Protein AF-A0A932DSD3-F1 (afdb_monomer)

Structure (mmCIF, N/CA/C/O backbone):
data_AF-A0A932DSD3-F1
#
_entry.id   AF-A0A932DSD3-F1
#
loop_
_atom_site.group_PDB
_atom_site.id
_atom_site.type_symbol
_atom_site.label_atom_id
_atom_site.label_alt_id
_atom_site.label_comp_id
_atom_site.label_asym_id
_atom_site.label_entity_id
_atom_site.label_seq_id
_atom_site.pdbx_PDB_ins_code
_atom_site.Cartn_x
_atom_site.Cartn_y
_atom_site.Cartn_z
_atom_site.occupancy
_atom_site.B_iso_or_equiv
_atom_site.auth_seq_id
_atom_site.auth_comp_id
_atom_site.auth_asym_id
_atom_site.auth_atom_id
_atom_site.pdbx_PDB_model_num
ATOM 1 N N . MET A 1 1 ? -7.748 -11.774 -20.978 1.00 36.78 1 MET A N 1
ATOM 2 C CA . MET A 1 1 ? -7.325 -12.516 -19.770 1.00 36.78 1 MET A CA 1
ATOM 3 C C . MET A 1 1 ? -7.060 -11.533 -18.636 1.00 36.78 1 MET A C 1
ATOM 5 O O . MET A 1 1 ? -5.958 -11.015 -18.518 1.00 36.78 1 MET A O 1
ATOM 9 N N . ARG A 1 2 ? -8.085 -11.202 -17.848 1.00 36.59 2 ARG A N 1
ATOM 10 C CA . ARG A 1 2 ? -7.942 -10.436 -16.605 1.00 36.59 2 ARG A CA 1
ATOM 11 C C . ARG A 1 2 ? -8.342 -11.388 -15.483 1.00 36.59 2 ARG A C 1
ATOM 13 O O . ARG A 1 2 ? -9.525 -11.496 -15.195 1.00 36.59 2 ARG A O 1
ATOM 20 N N . ASP A 1 3 ? -7.375 -12.082 -14.883 1.00 44.25 3 ASP A N 1
ATOM 21 C CA . ASP A 1 3 ? -7.565 -12.729 -13.575 1.00 44.25 3 ASP A CA 1
ATOM 22 C C . ASP A 1 3 ? -7.631 -11.629 -12.504 1.00 44.25 3 ASP A C 1
ATOM 24 O O . ASP A 1 3 ? -6.735 -11.461 -11.677 1.00 44.25 3 ASP A O 1
ATOM 28 N N . VAL A 1 4 ? -8.665 -10.793 -12.598 1.00 48.91 4 VAL A N 1
ATOM 29 C CA . VAL A 1 4 ? -9.037 -9.828 -11.570 1.00 48.91 4 VAL A CA 1
ATOM 30 C C . VAL A 1 4 ? -9.912 -10.607 -10.613 1.00 48.91 4 VAL A C 1
ATOM 32 O O . VAL A 1 4 ? -11.011 -11.033 -10.965 1.00 48.91 4 VAL A O 1
ATOM 35 N N . CYS A 1 5 ? -9.408 -10.832 -9.406 1.00 48.16 5 CYS A N 1
ATOM 36 C CA . CYS A 1 5 ? -10.247 -11.385 -8.361 1.00 48.16 5 CYS A CA 1
ATOM 37 C C . CYS A 1 5 ? -11.315 -10.328 -8.047 1.00 48.16 5 CYS A C 1
ATOM 39 O O . CYS A 1 5 ? -10.964 -9.179 -7.759 1.00 48.16 5 CYS A O 1
ATOM 41 N N . LEU A 1 6 ? -12.602 -10.687 -8.118 1.00 43.69 6 LEU A N 1
ATOM 42 C CA . LEU A 1 6 ? -13.692 -9.844 -7.621 1.00 43.69 6 LEU A CA 1
ATOM 43 C C . LEU A 1 6 ? -13.587 -9.794 -6.096 1.00 43.69 6 LEU A C 1
ATOM 45 O O . LEU A 1 6 ? -14.253 -10.520 -5.366 1.00 43.69 6 LEU A O 1
ATOM 49 N N . TYR A 1 7 ? -12.665 -8.971 -5.616 1.00 50.88 7 TYR A N 1
ATOM 50 C CA . TYR A 1 7 ? -12.405 -8.804 -4.206 1.00 50.88 7 TYR A CA 1
ATOM 51 C C . TYR A 1 7 ? -13.266 -7.663 -3.675 1.00 50.88 7 TYR A C 1
ATOM 53 O O . TYR A 1 7 ? -13.039 -6.490 -3.984 1.00 50.88 7 TYR A O 1
ATOM 61 N N . HIS A 1 8 ? -14.261 -8.005 -2.858 1.00 54.06 8 HIS A N 1
ATOM 62 C CA . HIS A 1 8 ? -15.041 -7.014 -2.129 1.00 54.06 8 HIS A CA 1
ATOM 63 C C . HIS A 1 8 ? -14.255 -6.586 -0.887 1.00 54.06 8 HIS A C 1
ATOM 65 O O . HIS A 1 8 ? -14.399 -7.130 0.202 1.00 54.06 8 HIS A O 1
ATOM 71 N N . SER A 1 9 ? -13.362 -5.620 -1.077 1.00 57.81 9 SER A N 1
ATOM 72 C CA . SER A 1 9 ? -12.389 -5.200 -0.066 1.00 57.81 9 SER A CA 1
ATOM 73 C C . SER A 1 9 ? -12.982 -4.541 1.174 1.00 57.81 9 SER A C 1
ATOM 75 O O . SER A 1 9 ? -12.278 -4.351 2.167 1.00 57.81 9 SER A O 1
ATOM 77 N N . GLY A 1 10 ? -14.246 -4.111 1.104 1.00 62.25 10 GLY A N 1
ATOM 78 C CA . GLY A 1 10 ? -14.818 -3.179 2.073 1.00 62.25 10 GLY A CA 1
ATOM 79 C C . GLY A 1 10 ? -14.063 -1.841 2.126 1.00 62.25 10 GLY A C 1
ATOM 80 O O . GLY A 1 10 ? -14.265 -1.065 3.069 1.00 62.25 10 GLY A O 1
ATOM 81 N N . ILE A 1 11 ? -13.171 -1.581 1.157 1.00 68.25 11 ILE A N 1
ATOM 82 C CA . ILE A 1 11 ? -12.427 -0.334 1.006 1.00 68.25 11 ILE A CA 1
ATOM 83 C C . ILE A 1 11 ? -13.247 0.575 0.109 1.00 68.25 11 ILE A C 1
ATOM 85 O O . ILE A 1 11 ? -13.456 0.321 -1.073 1.00 68.25 11 ILE A O 1
ATOM 89 N N . ASP A 1 12 ? -13.719 1.647 0.722 1.00 74.00 12 ASP A N 1
ATOM 90 C CA . ASP A 1 12 ? -14.517 2.667 0.071 1.00 74.00 12 ASP A CA 1
ATOM 91 C C . ASP A 1 12 ? -13.653 3.461 -0.923 1.00 74.00 12 ASP A C 1
ATOM 93 O O . ASP A 1 12 ? -12.621 4.035 -0.556 1.00 74.00 12 ASP A O 1
ATOM 97 N N . LYS A 1 13 ? -14.100 3.524 -2.182 1.00 72.62 13 LYS A N 1
ATOM 98 C CA . LYS A 1 13 ? -13.476 4.323 -3.244 1.00 72.62 13 LYS A CA 1
ATOM 99 C C . LYS A 1 13 ? -13.277 5.780 -2.814 1.00 72.62 13 LYS A C 1
ATOM 101 O O . LYS A 1 13 ? -12.230 6.355 -3.098 1.00 72.62 13 LYS A O 1
ATOM 106 N N . ASN A 1 14 ? -14.220 6.363 -2.072 1.00 75.75 14 ASN A N 1
ATOM 107 C CA . ASN A 1 14 ? -14.115 7.732 -1.566 1.00 75.75 14 ASN A CA 1
ATOM 108 C C . ASN A 1 14 ? -12.970 7.884 -0.563 1.00 75.75 14 ASN A C 1
ATOM 110 O O . ASN A 1 14 ? -12.299 8.915 -0.541 1.00 75.75 14 ASN A O 1
ATOM 114 N N . LYS A 1 15 ? -12.692 6.850 0.242 1.00 76.44 15 LYS A N 1
ATOM 115 C CA . LYS A 1 15 ? -11.538 6.852 1.147 1.00 76.44 15 LYS A CA 1
ATOM 116 C C . LYS A 1 15 ? -10.223 6.788 0.378 1.00 76.44 15 LYS A C 1
ATOM 118 O O . LYS A 1 15 ? -9.291 7.488 0.755 1.00 76.44 15 LYS A O 1
ATOM 123 N N . ILE A 1 16 ? -10.159 6.021 -0.710 1.00 74.44 16 ILE A N 1
ATOM 124 C CA . ILE A 1 16 ? -8.980 5.983 -1.590 1.00 74.44 16 ILE A CA 1
ATOM 125 C C . ILE A 1 16 ? -8.762 7.353 -2.244 1.00 74.44 16 ILE A C 1
ATOM 127 O O . ILE A 1 16 ? -7.670 7.904 -2.146 1.00 74.44 16 ILE A O 1
ATOM 131 N N . LEU A 1 17 ? -9.800 7.953 -2.835 1.00 75.81 17 LEU A N 1
ATOM 132 C CA . LEU A 1 17 ? -9.708 9.286 -3.448 1.00 75.81 17 LEU A CA 1
ATOM 133 C C . LEU A 1 17 ? -9.291 10.354 -2.432 1.00 75.81 17 LEU A C 1
ATOM 135 O O . LEU A 1 17 ? -8.438 11.197 -2.713 1.00 75.81 17 LEU A O 1
ATOM 139 N N . ARG A 1 18 ? -9.833 10.280 -1.212 1.00 79.88 18 ARG A N 1
ATOM 140 C CA . ARG A 1 18 ? -9.427 11.156 -0.115 1.00 79.88 18 ARG A CA 1
ATOM 141 C C . ARG A 1 18 ? -7.969 10.922 0.279 1.00 79.88 18 ARG A C 1
ATOM 143 O O . ARG A 1 18 ? -7.264 11.901 0.502 1.00 79.88 18 ARG A O 1
ATOM 150 N N . ALA A 1 19 ? -7.495 9.675 0.317 1.00 78.38 19 ALA A N 1
ATOM 151 C CA . ALA A 1 19 ? -6.090 9.353 0.568 1.00 78.38 19 ALA A CA 1
ATOM 152 C C . ALA A 1 19 ? -5.182 10.011 -0.475 1.00 78.38 19 ALA A C 1
ATOM 154 O O . ALA A 1 19 ? -4.277 10.750 -0.099 1.00 78.38 19 ALA A O 1
ATOM 155 N N . VAL A 1 20 ? -5.491 9.823 -1.765 1.00 76.19 20 VAL A N 1
ATOM 156 C CA . VAL A 1 20 ? -4.781 10.446 -2.893 1.00 76.19 20 VAL A CA 1
ATOM 157 C C . VAL A 1 20 ? -4.733 11.965 -2.722 1.00 76.19 20 VAL A C 1
ATOM 159 O O . VAL A 1 20 ? -3.651 12.541 -2.724 1.00 76.19 20 VAL A O 1
ATOM 162 N N . SER A 1 21 ? -5.870 12.615 -2.452 1.00 78.38 21 SER A N 1
ATOM 163 C CA . SER A 1 21 ? -5.917 14.075 -2.262 1.00 78.38 21 SER A CA 1
ATOM 164 C C . SER A 1 21 ? -5.114 14.593 -1.061 1.00 78.38 21 SER A C 1
ATOM 166 O O . SER A 1 21 ? -4.757 15.768 -1.018 1.00 78.38 21 SER A O 1
ATOM 168 N N . LEU A 1 22 ? -4.860 13.743 -0.059 1.00 80.44 22 LEU A N 1
ATOM 169 C CA . LEU A 1 22 ? -4.136 14.118 1.154 1.00 80.44 22 LEU A CA 1
ATOM 170 C C . LEU A 1 22 ? -2.619 14.010 0.996 1.00 80.44 22 LEU A C 1
ATOM 172 O O . LEU A 1 22 ? -1.903 14.690 1.732 1.00 80.44 22 LEU A O 1
ATOM 176 N N . VAL A 1 23 ? -2.145 13.143 0.099 1.00 76.31 23 VAL A N 1
ATOM 177 C CA . VAL A 1 23 ? -0.714 12.832 -0.057 1.00 76.31 23 VAL A CA 1
ATOM 178 C C . VAL A 1 23 ? -0.118 13.355 -1.351 1.00 76.31 23 VAL A C 1
ATOM 180 O O . VAL A 1 23 ? 1.079 13.620 -1.401 1.00 76.31 23 VAL A O 1
ATOM 183 N N . VAL A 1 24 ? -0.930 13.519 -2.392 1.00 71.88 24 VAL A N 1
ATOM 184 C CA . VAL A 1 24 ? -0.479 14.074 -3.663 1.00 71.88 24 VAL A CA 1
ATOM 185 C C . VAL A 1 24 ? -0.558 15.596 -3.566 1.00 71.88 24 VAL A C 1
ATOM 187 O O . VAL A 1 24 ? -1.657 16.139 -3.420 1.00 71.88 24 VAL A O 1
ATOM 190 N N . PRO A 1 25 ? 0.575 16.320 -3.612 1.00 67.56 25 PRO A N 1
ATOM 191 C CA . PRO A 1 25 ? 0.537 17.772 -3.575 1.00 67.56 25 PRO A CA 1
ATOM 192 C C . PRO A 1 25 ? -0.178 18.304 -4.824 1.00 67.56 25 PRO A C 1
ATOM 194 O O . PRO A 1 25 ? -0.064 17.732 -5.905 1.00 67.56 25 PRO A O 1
ATOM 197 N N . LYS A 1 26 ? -0.916 19.417 -4.688 1.00 61.03 26 LYS A N 1
ATOM 198 C CA . LYS A 1 26 ? -1.792 19.973 -5.745 1.00 61.03 26 LYS A CA 1
ATOM 199 C C . LYS A 1 26 ? -1.086 20.252 -7.084 1.00 61.03 26 LYS A C 1
ATOM 201 O O . LYS A 1 26 ? -1.755 20.415 -8.095 1.00 61.03 26 LYS A O 1
ATOM 206 N N . ASN A 1 27 ? 0.243 20.340 -7.078 1.00 59.34 27 ASN A N 1
ATOM 207 C CA . ASN A 1 27 ? 1.090 20.590 -8.243 1.00 59.34 27 ASN A CA 1
ATOM 208 C C . ASN A 1 27 ? 1.593 19.311 -8.944 1.00 59.34 27 ASN A C 1
ATOM 210 O O . ASN A 1 27 ? 2.236 19.414 -9.985 1.00 59.34 27 ASN A O 1
ATOM 214 N N . LYS A 1 28 ? 1.315 18.119 -8.405 1.00 61.81 28 LYS A N 1
ATOM 215 C CA . LYS A 1 28 ? 1.598 16.826 -9.038 1.00 61.81 28 LYS A CA 1
ATOM 216 C C . LYS A 1 28 ? 0.274 16.185 -9.441 1.00 61.81 28 LYS A C 1
ATOM 218 O O . LYS A 1 28 ? -0.548 15.862 -8.592 1.00 61.81 28 LYS A O 1
ATOM 223 N N . ALA A 1 29 ? 0.063 15.980 -10.735 1.00 58.38 29 ALA A N 1
ATOM 224 C CA . ALA A 1 29 ? -1.071 15.198 -11.205 1.00 58.38 29 ALA A CA 1
ATOM 225 C C . ALA A 1 29 ? -0.700 13.709 -11.178 1.00 58.38 29 ALA A C 1
ATOM 227 O O . ALA A 1 29 ? 0.162 13.281 -11.944 1.00 58.38 29 ALA A O 1
ATOM 228 N N . ILE A 1 30 ? -1.367 12.906 -10.342 1.00 60.50 30 ILE A N 1
ATOM 229 C CA . ILE A 1 30 ? -1.492 11.474 -10.646 1.00 60.50 30 ILE A CA 1
ATOM 230 C C . ILE A 1 30 ? -2.504 11.400 -11.784 1.00 60.50 30 ILE A C 1
ATOM 232 O O . ILE A 1 30 ? -3.688 11.655 -11.570 1.00 60.50 30 ILE A O 1
ATOM 236 N N . ARG A 1 31 ? -2.019 11.160 -13.007 1.00 60.31 31 ARG A N 1
ATOM 237 C CA . ARG A 1 31 ? -2.864 11.184 -14.208 1.00 60.31 31 ARG A CA 1
ATOM 238 C C . ARG A 1 31 ? -3.905 10.069 -14.172 1.00 60.31 31 ARG A C 1
ATOM 240 O O . ARG A 1 31 ? -5.060 10.335 -14.477 1.00 60.31 31 ARG A O 1
ATOM 247 N N . GLU A 1 32 ? -3.518 8.876 -13.722 1.00 71.44 32 GLU A N 1
ATOM 248 C CA . GLU A 1 32 ? -4.404 7.724 -13.545 1.00 71.44 32 GLU A CA 1
ATOM 249 C C . GLU A 1 32 ? -3.936 6.881 -12.346 1.00 71.44 32 GLU A C 1
ATOM 251 O O . GLU A 1 32 ? -2.738 6.750 -12.100 1.00 71.44 32 GLU A O 1
ATOM 256 N N . PHE A 1 33 ? -4.882 6.354 -11.562 1.00 80.31 33 PHE A N 1
ATOM 257 C CA . PHE A 1 33 ? -4.616 5.445 -10.443 1.00 80.31 33 PHE A CA 1
ATOM 258 C C . PHE A 1 33 ? -5.414 4.160 -10.648 1.00 80.31 33 PHE A C 1
ATOM 260 O O . PHE A 1 33 ? -6.650 4.177 -10.604 1.00 80.31 33 PHE A O 1
ATOM 267 N N . GLY A 1 34 ? -4.708 3.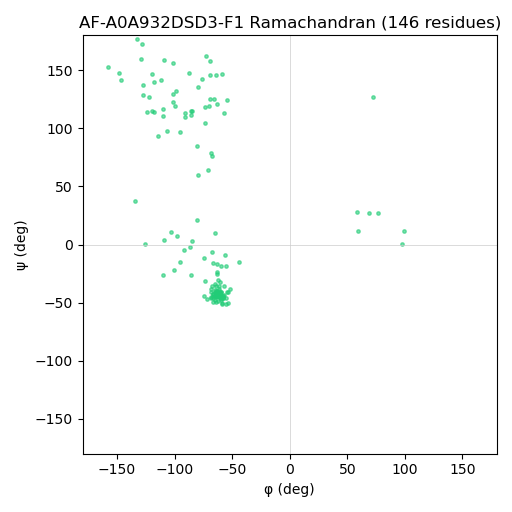052 -10.859 1.00 84.38 34 GLY A N 1
ATOM 268 C CA . GLY A 1 34 ? -5.295 1.721 -10.964 1.00 84.38 34 GLY A CA 1
ATOM 269 C C . GLY A 1 34 ? -5.166 0.972 -9.643 1.00 84.38 34 GLY A C 1
ATOM 270 O O . GLY A 1 34 ? -4.090 0.924 -9.062 1.00 84.38 34 GLY A O 1
ATOM 271 N N . LEU A 1 35 ? -6.244 0.352 -9.160 1.00 86.19 35 LEU A N 1
ATOM 272 C CA . LEU A 1 35 ? -6.186 -0.582 -8.031 1.00 86.19 35 LEU A CA 1
ATOM 273 C C . LEU A 1 35 ? -6.681 -1.949 -8.488 1.00 86.19 35 LEU A C 1
ATOM 275 O O . LEU A 1 35 ? -7.848 -2.105 -8.849 1.00 86.19 35 LEU A O 1
ATOM 279 N N . ILE A 1 36 ? -5.787 -2.933 -8.478 1.00 88.31 36 ILE A N 1
ATOM 280 C CA . ILE A 1 36 ? -6.018 -4.252 -9.063 1.00 88.31 36 ILE A CA 1
ATOM 281 C C . ILE A 1 36 ? -5.837 -5.308 -7.977 1.00 88.31 36 ILE A C 1
ATOM 283 O O . ILE A 1 36 ? -4.796 -5.372 -7.327 1.00 88.31 36 ILE A O 1
ATOM 287 N N . PHE A 1 37 ? -6.835 -6.171 -7.800 1.00 89.25 37 PHE A N 1
ATOM 288 C CA . PHE A 1 37 ? -6.755 -7.293 -6.869 1.00 89.25 37 PHE A CA 1
ATOM 289 C C . PHE A 1 37 ? -6.466 -8.594 -7.608 1.00 89.25 37 PHE A C 1
ATOM 291 O O . PHE A 1 37 ? -7.152 -8.944 -8.571 1.00 89.25 37 PHE A O 1
ATOM 298 N N . VAL A 1 38 ? -5.462 -9.324 -7.132 1.00 91.38 38 VAL A N 1
ATOM 299 C CA . VAL A 1 38 ? -4.986 -10.561 -7.759 1.00 91.38 38 VAL A CA 1
ATOM 300 C C . VAL A 1 38 ? -4.899 -11.708 -6.757 1.00 91.38 38 VAL A C 1
ATOM 302 O O . VAL A 1 38 ? -4.840 -11.502 -5.544 1.00 91.38 38 VAL A O 1
ATOM 305 N N . SER A 1 39 ? -4.890 -12.937 -7.273 1.00 93.06 39 SER A N 1
ATOM 306 C CA . SER A 1 39 ? -4.634 -14.138 -6.474 1.00 93.06 39 SER A CA 1
ATOM 307 C C . SER A 1 39 ? -3.150 -14.251 -6.078 1.00 93.06 39 SER A C 1
ATOM 309 O O . SER A 1 39 ? -2.296 -13.657 -6.745 1.00 93.06 39 SER A O 1
ATOM 311 N N . PRO A 1 40 ? -2.800 -15.064 -5.060 1.00 93.69 40 PRO A N 1
ATOM 312 C CA . PRO A 1 40 ? -1.403 -15.334 -4.708 1.00 93.69 40 PRO A CA 1
ATOM 313 C C . PRO A 1 40 ? -0.573 -15.855 -5.882 1.00 93.69 40 PRO A C 1
ATOM 315 O O . PRO A 1 40 ? 0.546 -15.400 -6.093 1.00 93.69 40 PRO A O 1
ATOM 318 N N . LYS A 1 41 ? -1.139 -16.752 -6.701 1.00 95.12 41 LYS A N 1
ATOM 319 C CA . LYS A 1 41 ? -0.468 -17.267 -7.901 1.00 95.12 41 LYS A CA 1
ATOM 320 C C . LYS A 1 41 ? -0.107 -16.130 -8.857 1.00 95.12 41 LYS A C 1
ATOM 322 O O . LYS A 1 41 ? 1.049 -15.995 -9.247 1.00 95.12 41 LYS A O 1
ATOM 327 N N . LYS A 1 42 ? -1.078 -15.269 -9.175 1.00 93.69 42 LYS A N 1
ATOM 328 C CA . LYS A 1 42 ? -0.863 -14.158 -10.105 1.00 93.69 42 LYS A CA 1
ATOM 329 C C . LYS A 1 42 ? 0.095 -13.106 -9.545 1.00 93.69 42 LYS A C 1
ATOM 331 O O . LYS A 1 42 ? 0.912 -12.553 -10.275 1.00 93.69 42 LYS A O 1
ATOM 336 N N . MET A 1 43 ? 0.038 -12.868 -8.239 1.00 93.44 43 MET A N 1
ATOM 337 C CA . MET A 1 43 ? 0.994 -12.007 -7.554 1.00 93.44 43 MET A CA 1
ATOM 338 C C . MET A 1 43 ? 2.419 -12.570 -7.604 1.00 93.44 43 MET A C 1
ATOM 340 O O . MET A 1 43 ? 3.354 -11.810 -7.833 1.00 93.44 43 MET A O 1
ATOM 344 N N . ALA A 1 44 ? 2.604 -13.880 -7.422 1.00 93.62 44 ALA A N 1
ATOM 345 C CA . ALA A 1 44 ? 3.914 -14.517 -7.546 1.00 93.62 44 ALA A CA 1
ATOM 346 C C . ALA A 1 44 ? 4.473 -14.400 -8.973 1.00 93.62 44 ALA A C 1
ATOM 348 O O . ALA A 1 44 ? 5.649 -14.090 -9.134 1.00 93.62 44 ALA A O 1
ATOM 349 N N . GLU A 1 45 ? 3.628 -14.553 -10.002 1.00 94.88 45 GLU A N 1
ATOM 350 C CA . GLU A 1 45 ? 4.012 -14.304 -11.401 1.00 94.88 45 GLU A CA 1
ATOM 351 C C . GLU A 1 45 ? 4.514 -12.866 -11.603 1.00 94.88 45 GLU A C 1
ATOM 353 O O . GLU A 1 45 ? 5.561 -12.652 -12.216 1.00 94.88 45 GLU A O 1
ATOM 358 N N . PHE A 1 46 ? 3.802 -11.869 -11.065 1.00 91.88 46 PHE A N 1
ATOM 359 C CA . PHE A 1 46 ? 4.237 -10.474 -11.148 1.00 91.88 46 PHE A CA 1
ATOM 360 C C . PHE A 1 46 ? 5.515 -10.212 -10.353 1.00 91.88 46 PHE A C 1
ATOM 362 O O . PHE A 1 46 ? 6.432 -9.577 -10.869 1.00 91.88 46 PHE A O 1
ATOM 369 N N . ASN A 1 47 ? 5.624 -10.729 -9.133 1.00 93.19 47 ASN A N 1
ATOM 370 C CA . ASN A 1 47 ? 6.816 -10.542 -8.313 1.00 93.19 47 ASN A CA 1
ATOM 371 C C . ASN A 1 47 ? 8.053 -11.198 -8.953 1.00 93.19 47 ASN A C 1
ATOM 373 O O . ASN A 1 47 ? 9.146 -10.631 -8.937 1.00 93.19 47 ASN A O 1
ATOM 377 N N . LEU A 1 48 ? 7.879 -12.347 -9.609 1.00 92.56 48 LEU A N 1
ATOM 378 C CA . LEU A 1 48 ? 8.938 -12.984 -10.383 1.00 92.56 48 LEU A CA 1
ATOM 379 C C . LEU A 1 48 ? 9.317 -12.135 -11.599 1.00 92.56 48 LEU A C 1
ATOM 381 O O . LEU A 1 48 ? 10.494 -11.849 -11.801 1.00 92.56 48 LEU A O 1
ATOM 385 N N . LYS A 1 49 ? 8.331 -11.692 -12.384 1.00 92.25 49 LYS A N 1
ATOM 386 C CA . LYS A 1 49 ? 8.565 -10.913 -13.605 1.00 92.25 49 LYS A CA 1
ATOM 387 C C . LYS A 1 49 ? 9.275 -9.587 -13.331 1.00 92.25 49 LYS A C 1
ATOM 389 O O . LYS A 1 49 ? 10.194 -9.229 -14.058 1.00 92.25 49 LYS A O 1
ATOM 394 N N . TYR A 1 50 ? 8.831 -8.863 -12.309 1.00 89.19 50 TYR A N 1
ATOM 395 C CA . TYR A 1 50 ? 9.245 -7.481 -12.079 1.00 89.19 50 TYR A CA 1
ATOM 396 C C . TYR A 1 50 ? 10.326 -7.336 -11.002 1.00 89.19 50 TYR A C 1
ATOM 398 O O . TYR A 1 50 ? 11.054 -6.353 -11.015 1.00 89.19 50 TYR A O 1
ATOM 406 N N . ARG A 1 51 ? 10.471 -8.305 -10.087 1.00 85.56 51 ARG A N 1
ATOM 407 C CA . ARG A 1 51 ? 11.466 -8.258 -8.995 1.00 85.56 51 ARG A CA 1
ATOM 408 C C . ARG A 1 51 ? 12.378 -9.482 -8.931 1.00 85.56 51 ARG A C 1
ATOM 410 O O . ARG A 1 51 ? 13.232 -9.550 -8.054 1.00 85.56 51 ARG A O 1
ATOM 417 N N . ARG A 1 52 ? 12.213 -10.456 -9.838 1.00 91.38 52 ARG A N 1
ATOM 418 C CA . ARG A 1 52 ? 12.947 -11.739 -9.846 1.00 91.38 52 ARG A CA 1
ATOM 419 C C . ARG A 1 52 ? 12.767 -12.551 -8.556 1.00 91.38 52 ARG A C 1
ATOM 421 O O . ARG A 1 52 ? 13.626 -13.347 -8.190 1.00 91.38 52 ARG A O 1
ATOM 428 N N . LEU A 1 53 ? 11.631 -12.374 -7.874 1.00 87.56 53 LEU A N 1
ATOM 429 C CA . LEU A 1 53 ? 11.290 -13.083 -6.641 1.00 87.56 53 LEU A CA 1
ATOM 430 C C . LEU A 1 53 ? 10.151 -14.076 -6.887 1.00 87.56 53 LEU A C 1
ATOM 432 O O . LEU A 1 53 ? 9.003 -13.678 -7.070 1.00 87.56 53 LEU A O 1
ATOM 436 N N . ASN A 1 54 ? 10.452 -15.375 -6.832 1.00 92.31 54 ASN A N 1
ATOM 437 C CA . ASN A 1 54 ? 9.465 -16.441 -7.040 1.00 92.31 54 ASN A CA 1
ATOM 438 C C . ASN A 1 54 ? 8.608 -16.714 -5.787 1.00 92.31 54 ASN A C 1
ATOM 440 O O . ASN A 1 54 ? 8.650 -17.796 -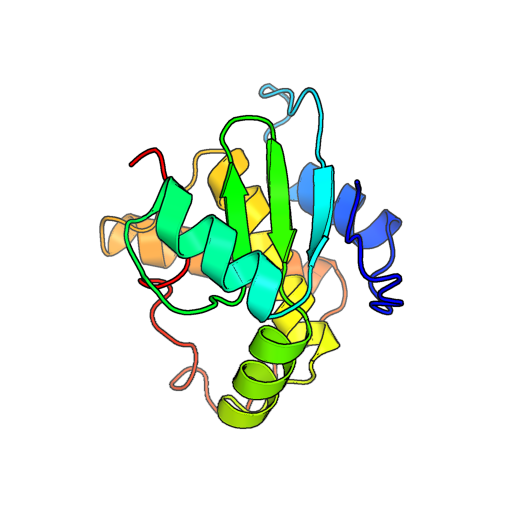5.204 1.00 92.31 54 ASN A O 1
ATOM 444 N N . LYS A 1 55 ? 7.882 -15.698 -5.319 1.00 91.31 55 LYS A N 1
ATOM 445 C CA . LYS A 1 55 ? 6.932 -15.790 -4.201 1.00 91.31 55 LYS A CA 1
ATOM 446 C C . LYS A 1 55 ? 5.912 -14.657 -4.284 1.00 91.31 55 LYS A C 1
ATOM 448 O O . LYS A 1 55 ? 6.255 -13.594 -4.801 1.00 91.31 55 LYS A O 1
ATOM 453 N N . PRO A 1 56 ? 4.687 -14.813 -3.767 1.00 92.25 56 PRO A N 1
ATOM 454 C CA . PRO A 1 56 ? 3.758 -13.695 -3.705 1.00 92.25 56 PRO A CA 1
ATOM 455 C C . PRO A 1 56 ? 4.228 -12.639 -2.690 1.00 92.25 56 PRO A C 1
ATOM 457 O O . PRO A 1 56 ? 4.996 -12.928 -1.772 1.00 92.25 56 PRO A O 1
ATOM 460 N N . THR A 1 57 ? 3.752 -11.409 -2.863 1.00 90.56 57 THR A N 1
ATOM 461 C CA . THR A 1 57 ? 3.891 -10.305 -1.903 1.00 90.56 57 THR A CA 1
ATOM 462 C C . THR A 1 57 ? 2.515 -9.694 -1.627 1.00 90.56 57 THR A C 1
ATOM 464 O O . THR A 1 57 ? 1.523 -10.066 -2.250 1.00 90.56 57 THR A O 1
ATOM 467 N N . ASN A 1 58 ? 2.416 -8.779 -0.676 1.00 91.12 58 ASN A N 1
ATOM 468 C CA . ASN A 1 58 ? 1.157 -8.136 -0.307 1.00 91.12 58 ASN A CA 1
ATOM 469 C C . ASN A 1 58 ? 0.698 -7.085 -1.338 1.00 91.12 58 ASN A C 1
ATOM 471 O O . ASN A 1 58 ? -0.473 -7.070 -1.724 1.00 91.12 58 ASN A O 1
ATOM 475 N N . VAL A 1 59 ? 1.612 -6.241 -1.814 1.00 90.50 59 VAL A N 1
ATOM 476 C CA . VAL A 1 59 ? 1.355 -5.155 -2.761 1.00 90.50 59 VAL A CA 1
ATOM 477 C C . VAL A 1 59 ? 2.569 -4.902 -3.661 1.00 90.50 59 VAL A C 1
ATOM 479 O O . VAL A 1 59 ? 3.718 -5.067 -3.248 1.00 90.50 59 VAL A O 1
ATOM 482 N N . LEU A 1 60 ? 2.297 -4.494 -4.898 1.00 89.06 60 LEU A N 1
ATOM 483 C CA . LEU A 1 60 ? 3.249 -3.935 -5.853 1.00 89.06 60 LEU A CA 1
ATOM 484 C C . LEU A 1 60 ? 2.692 -2.603 -6.363 1.00 89.06 60 LEU A C 1
ATOM 486 O O . LEU A 1 60 ? 1.504 -2.517 -6.674 1.00 89.06 60 LEU A O 1
ATOM 490 N N . SER A 1 61 ? 3.537 -1.584 -6.465 1.00 86.88 61 SER A N 1
ATOM 491 C CA . SER A 1 61 ? 3.220 -0.314 -7.124 1.00 86.88 61 SER A CA 1
ATOM 492 C C . SER A 1 61 ? 4.055 -0.172 -8.391 1.00 86.88 61 SER A C 1
ATOM 494 O O . SER A 1 61 ? 5.218 -0.565 -8.409 1.00 86.88 61 SER A O 1
ATOM 496 N N . PHE A 1 62 ? 3.461 0.378 -9.445 1.00 84.44 62 PHE A N 1
ATOM 497 C CA . PHE A 1 62 ? 4.096 0.585 -10.744 1.00 84.44 62 PHE A CA 1
ATOM 498 C C . PHE A 1 62 ? 4.102 2.070 -11.091 1.00 84.44 62 PHE A C 1
ATOM 500 O O . PHE A 1 62 ? 3.157 2.789 -10.778 1.00 84.44 62 PHE A O 1
ATOM 507 N N . GLU A 1 63 ? 5.132 2.531 -11.799 1.00 79.25 63 GLU A N 1
ATOM 508 C CA . GLU A 1 63 ? 5.249 3.934 -12.231 1.00 79.25 63 GLU A CA 1
ATOM 509 C C . GLU A 1 63 ? 4.097 4.403 -13.132 1.00 79.25 63 GLU A C 1
ATOM 511 O O . GLU A 1 63 ? 3.842 5.601 -13.229 1.00 79.25 63 GLU A O 1
ATOM 516 N N . THR A 1 64 ? 3.357 3.467 -13.737 1.00 79.75 64 THR A N 1
ATOM 517 C CA . THR A 1 64 ? 2.117 3.738 -14.481 1.00 79.75 64 THR A CA 1
ATOM 518 C C . THR A 1 64 ? 1.002 4.318 -13.608 1.00 79.75 64 THR A C 1
ATOM 520 O O . THR A 1 64 ? 0.050 4.872 -14.146 1.00 79.75 64 THR A O 1
ATOM 523 N N . GLY A 1 65 ? 1.105 4.206 -12.279 1.00 80.38 65 GLY A N 1
ATOM 524 C CA . GLY A 1 65 ? 0.039 4.545 -11.336 1.00 80.38 65 GLY A CA 1
ATOM 525 C C . GLY A 1 65 ? -0.778 3.335 -10.877 1.00 80.38 65 GLY A C 1
ATOM 526 O O . GLY A 1 65 ? -1.699 3.487 -10.073 1.00 80.38 65 GLY A O 1
ATOM 527 N N . ASP A 1 66 ? -0.441 2.133 -11.352 1.00 86.00 66 ASP A N 1
ATOM 528 C CA . ASP A 1 66 ? -1.108 0.902 -10.941 1.00 86.00 66 ASP A CA 1
ATOM 529 C C . ASP A 1 66 ? -0.588 0.401 -9.593 1.00 86.00 66 ASP A C 1
ATOM 531 O O . ASP A 1 66 ? 0.615 0.306 -9.340 1.00 86.00 66 ASP A O 1
ATOM 535 N N . VAL A 1 67 ? -1.520 0.004 -8.736 1.00 87.81 67 VAL A N 1
ATOM 536 C CA . VAL A 1 67 ? -1.277 -0.678 -7.472 1.00 87.81 67 VAL A CA 1
ATOM 537 C C . VAL A 1 67 ? -1.941 -2.043 -7.541 1.00 87.81 67 VAL A C 1
ATOM 539 O O . VAL A 1 67 ? -3.166 -2.165 -7.603 1.00 87.81 67 VAL A O 1
ATOM 542 N N . VAL A 1 68 ? -1.126 -3.091 -7.516 1.00 90.31 68 VAL A N 1
ATOM 543 C CA . VAL A 1 68 ? -1.580 -4.479 -7.516 1.00 90.31 68 VAL A CA 1
ATOM 544 C C . VAL A 1 68 ? -1.500 -5.015 -6.095 1.00 90.31 68 VAL A C 1
ATOM 546 O O . VAL A 1 68 ? -0.434 -5.014 -5.492 1.00 90.31 68 VAL A O 1
ATOM 549 N N . VAL A 1 69 ? -2.616 -5.492 -5.552 1.00 90.38 69 VAL A N 1
ATOM 550 C CA . VAL A 1 69 ? -2.725 -6.006 -4.181 1.00 90.38 69 VAL A CA 1
ATOM 551 C C . VAL A 1 69 ? -3.127 -7.475 -4.215 1.00 90.38 69 VAL A C 1
ATOM 553 O O . VAL A 1 69 ? -3.997 -7.871 -4.991 1.00 90.38 69 VAL A O 1
ATOM 556 N N . CYS A 1 70 ? -2.531 -8.284 -3.341 1.00 91.56 70 CYS A N 1
ATOM 557 C CA . CYS A 1 70 ? -2.935 -9.664 -3.100 1.00 91.56 70 CYS A CA 1
ATOM 558 C C . CYS A 1 70 ? -3.645 -9.772 -1.739 1.00 91.56 70 CYS A C 1
ATOM 560 O O . CYS A 1 70 ? -2.977 -9.886 -0.705 1.00 91.56 70 CYS A O 1
ATOM 562 N N . PRO A 1 71 ? -4.993 -9.768 -1.697 1.00 91.00 71 PRO A N 1
ATOM 563 C CA . PRO A 1 71 ? -5.738 -9.723 -0.441 1.00 91.00 71 PRO A CA 1
ATOM 564 C C . PRO A 1 71 ? -5.489 -10.901 0.498 1.00 91.00 71 PRO A C 1
ATOM 566 O O . PRO A 1 71 ? -5.536 -10.711 1.707 1.00 91.00 71 PRO A O 1
ATOM 569 N N . ALA A 1 72 ? -5.219 -12.094 -0.040 1.00 91.06 72 ALA A N 1
ATOM 570 C CA . ALA A 1 72 ? -4.937 -13.285 0.762 1.00 91.06 72 ALA A CA 1
ATOM 571 C C . ALA A 1 72 ? -3.633 -13.132 1.565 1.00 91.06 72 ALA A C 1
ATOM 573 O O . ALA A 1 72 ? -3.634 -13.315 2.778 1.00 91.06 72 ALA A O 1
ATOM 574 N N . VAL A 1 73 ? -2.556 -12.678 0.915 1.00 91.19 73 VAL A N 1
ATOM 575 C CA . VAL A 1 73 ? -1.270 -12.393 1.581 1.00 91.19 73 VAL A CA 1
ATOM 576 C C . VAL A 1 73 ? -1.430 -11.256 2.589 1.00 91.19 73 VAL A C 1
ATOM 578 O O . VAL A 1 73 ? -0.959 -11.355 3.718 1.00 91.19 73 VAL A O 1
ATOM 581 N N . ALA A 1 74 ? -2.158 -10.198 2.220 1.00 89.50 74 ALA A N 1
ATOM 582 C CA . ALA A 1 74 ? -2.455 -9.105 3.140 1.00 89.50 74 ALA A CA 1
ATOM 583 C C . ALA A 1 74 ? -3.273 -9.575 4.363 1.00 89.50 74 ALA A C 1
ATOM 585 O O . ALA A 1 74 ? -3.057 -9.078 5.463 1.00 89.50 74 ALA A O 1
ATOM 586 N N . ALA A 1 75 ? -4.194 -10.531 4.210 1.00 89.75 75 ALA A N 1
ATOM 587 C CA . ALA A 1 75 ? -4.965 -11.088 5.324 1.00 89.75 75 ALA A CA 1
ATOM 588 C C . ALA A 1 75 ? -4.085 -11.884 6.298 1.00 89.75 75 ALA A C 1
ATOM 590 O O . ALA A 1 75 ? -4.218 -11.738 7.514 1.00 89.75 75 ALA A O 1
ATO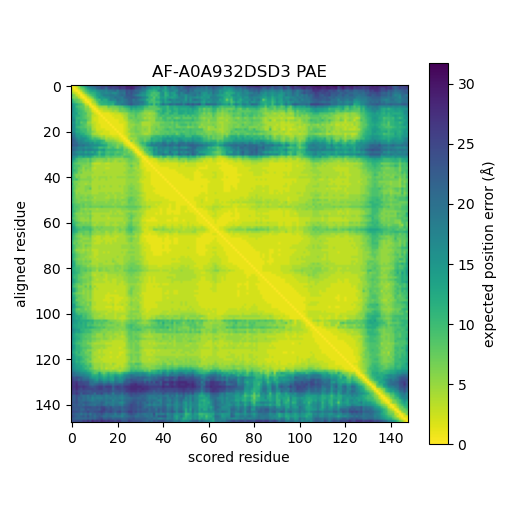M 591 N N . GLU A 1 76 ? -3.173 -12.700 5.766 1.00 90.12 76 GLU A N 1
ATOM 592 C CA . GLU A 1 76 ? -2.212 -13.466 6.564 1.00 90.12 76 GLU A CA 1
ATOM 593 C C . GLU A 1 76 ? -1.286 -12.547 7.367 1.00 90.12 76 GLU A C 1
ATOM 595 O O . GLU A 1 76 ? -1.076 -12.763 8.562 1.00 90.12 76 GLU A O 1
ATOM 600 N N . GLU A 1 77 ? -0.774 -11.489 6.736 1.00 87.25 77 GLU A 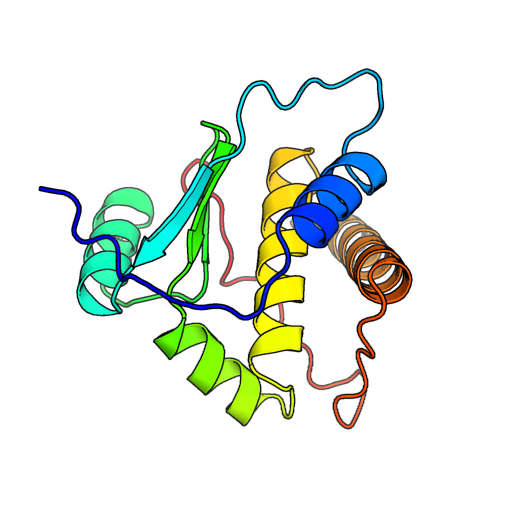N 1
ATOM 601 C CA . GLU A 1 77 ? 0.026 -10.465 7.411 1.00 87.25 77 GLU A CA 1
ATOM 602 C C . GLU A 1 77 ? -0.779 -9.703 8.460 1.00 87.25 77 GLU A C 1
ATOM 604 O O . GLU A 1 77 ? -0.309 -9.537 9.583 1.00 87.25 77 GLU A O 1
ATOM 609 N N . ALA A 1 78 ? -2.005 -9.286 8.137 1.00 86.62 78 ALA A N 1
ATOM 610 C CA . ALA A 1 78 ? -2.873 -8.600 9.087 1.00 86.62 78 ALA A CA 1
ATOM 611 C C . ALA A 1 78 ? -3.064 -9.443 10.356 1.00 86.62 78 ALA A C 1
ATOM 613 O O . ALA A 1 78 ? -2.858 -8.942 11.459 1.00 86.62 78 ALA A O 1
ATOM 614 N N . LYS A 1 79 ? -3.345 -10.746 10.202 1.00 88.00 79 LYS A N 1
ATOM 615 C CA . LYS A 1 79 ? -3.443 -11.686 11.327 1.00 88.00 79 LYS A CA 1
ATOM 616 C C . LYS A 1 79 ? -2.129 -11.784 12.106 1.00 88.00 79 LYS A C 1
ATOM 618 O O . LYS A 1 79 ? -2.155 -11.753 13.333 1.00 88.00 79 LYS A O 1
ATOM 623 N N . ARG A 1 80 ? -0.991 -11.885 11.411 1.00 85.00 80 ARG A N 1
ATOM 624 C CA . ARG A 1 80 ? 0.345 -11.975 12.027 1.00 85.00 80 ARG A CA 1
ATOM 625 C C . ARG A 1 80 ? 0.689 -10.744 12.867 1.00 85.00 80 ARG A C 1
ATOM 627 O O . ARG A 1 80 ? 1.306 -10.892 13.914 1.00 85.00 80 ARG A O 1
ATOM 634 N N . TYR A 1 81 ? 0.298 -9.560 12.409 1.00 81.69 81 TYR A N 1
ATOM 635 C CA . TYR A 1 81 ? 0.623 -8.280 13.045 1.00 81.69 81 TYR A CA 1
ATOM 636 C C . TYR A 1 81 ? -0.506 -7.733 13.932 1.00 81.69 81 TYR A C 1
ATOM 638 O O . TYR A 1 81 ? -0.428 -6.601 14.403 1.00 81.69 81 TYR A O 1
ATOM 646 N N . GLY A 1 82 ? -1.569 -8.512 14.158 1.00 82.31 82 GLY A N 1
ATOM 647 C CA . GLY A 1 82 ? -2.678 -8.115 15.027 1.00 82.31 82 GLY A CA 1
ATOM 648 C C . GLY A 1 82 ? -3.535 -6.969 14.477 1.00 82.31 82 GLY A C 1
ATOM 649 O O . GLY A 1 82 ? -4.142 -6.231 15.252 1.00 82.31 82 GLY A O 1
ATOM 650 N N . PHE A 1 83 ? -3.599 -6.804 13.154 1.00 84.06 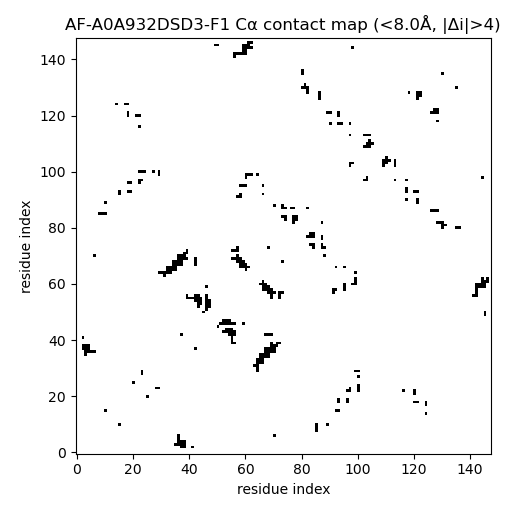83 PHE A N 1
ATOM 651 C CA . PHE A 1 83 ? -4.477 -5.846 12.485 1.00 84.06 83 PHE A CA 1
ATOM 652 C C . PHE A 1 83 ? -5.712 -6.531 11.902 1.00 84.06 83 PHE A C 1
ATOM 654 O O . PHE A 1 83 ? -5.701 -7.704 11.530 1.00 84.06 83 PHE A O 1
ATOM 661 N N . THR A 1 84 ? -6.786 -5.762 11.721 1.00 85.56 84 THR A N 1
ATOM 662 C CA . THR A 1 84 ? -7.864 -6.196 10.829 1.00 85.56 84 THR A CA 1
ATOM 663 C C . THR A 1 84 ? -7.367 -6.157 9.385 1.00 85.56 84 THR A C 1
ATOM 665 O O . THR A 1 84 ? -6.603 -5.265 9.001 1.00 85.56 84 THR A O 1
ATOM 668 N N . GLN A 1 85 ? -7.843 -7.086 8.553 1.00 84.06 85 GLN A N 1
ATOM 669 C CA . GLN A 1 85 ? -7.507 -7.111 7.126 1.00 84.06 85 GLN A CA 1
ATOM 670 C C . GLN A 1 85 ? -7.800 -5.761 6.453 1.00 84.06 85 GLN A C 1
ATOM 672 O O . GLN A 1 85 ? -6.982 -5.254 5.690 1.00 84.06 85 GLN A O 1
ATOM 677 N N . LYS A 1 86 ? -8.930 -5.132 6.797 1.00 83.62 86 LYS A N 1
ATOM 678 C CA . LYS A 1 86 ? -9.331 -3.818 6.279 1.00 83.62 86 LYS A CA 1
ATOM 679 C C . LYS A 1 86 ? -8.326 -2.712 6.625 1.00 83.62 86 LYS A C 1
ATOM 681 O O . LYS A 1 86 ? -7.982 -1.912 5.752 1.00 83.62 86 LYS A O 1
ATOM 686 N N . ASN A 1 87 ? -7.849 -2.663 7.870 1.00 82.62 87 ASN A N 1
ATOM 687 C CA . ASN A 1 87 ? -6.875 -1.656 8.301 1.00 82.62 87 ASN A CA 1
ATOM 688 C C . ASN A 1 87 ? -5.526 -1.883 7.621 1.00 82.62 87 ASN A C 1
ATOM 690 O O . ASN A 1 87 ? -4.943 -0.936 7.094 1.00 82.62 87 ASN A O 1
ATOM 694 N N . TRP A 1 88 ? -5.068 -3.137 7.575 1.00 86.25 88 TRP A N 1
ATOM 695 C CA . TRP A 1 88 ? -3.801 -3.482 6.941 1.00 86.25 88 TRP A CA 1
ATOM 696 C C . TRP A 1 88 ? -3.811 -3.151 5.450 1.00 86.25 88 TRP A C 1
ATOM 698 O O . TRP A 1 88 ? -2.946 -2.432 4.965 1.00 86.25 88 TRP A O 1
ATOM 708 N N . MET A 1 89 ? -4.852 -3.565 4.728 1.00 85.69 89 MET A N 1
ATOM 709 C CA . MET A 1 89 ? -4.986 -3.253 3.308 1.00 85.69 89 MET A CA 1
ATOM 710 C C . MET A 1 89 ? -5.073 -1.756 3.020 1.00 85.69 89 MET A C 1
ATOM 712 O O . MET A 1 89 ? -4.481 -1.287 2.052 1.00 85.69 89 MET A O 1
ATOM 716 N N . THR A 1 90 ? -5.792 -0.996 3.849 1.00 84.69 90 THR A N 1
ATOM 717 C CA . THR A 1 90 ? -5.829 0.464 3.705 1.00 84.69 90 THR A CA 1
ATOM 718 C C . THR A 1 90 ? -4.426 1.039 3.835 1.00 84.69 90 THR A C 1
ATOM 720 O O . THR A 1 90 ? -4.023 1.855 3.010 1.00 84.69 90 THR A O 1
ATOM 723 N N . ARG A 1 91 ? -3.669 0.586 4.838 1.00 86.38 91 ARG A N 1
ATOM 724 C CA . ARG A 1 91 ? -2.291 1.017 5.054 1.00 86.38 91 ARG A CA 1
ATOM 725 C C . ARG A 1 91 ? -1.402 0.683 3.855 1.00 86.38 91 ARG A C 1
ATOM 727 O O . ARG A 1 91 ? -0.685 1.564 3.400 1.00 86.38 91 ARG A O 1
ATOM 734 N N . LEU A 1 92 ? -1.518 -0.522 3.287 1.00 87.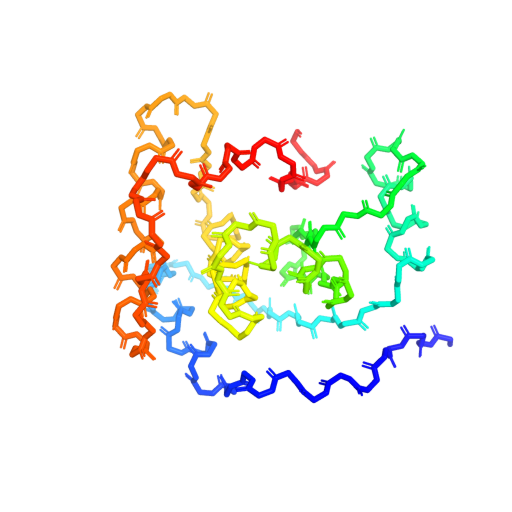69 92 LEU A N 1
ATOM 735 C CA . LEU A 1 92 ? -0.796 -0.922 2.070 1.00 87.69 92 LEU A CA 1
ATOM 736 C C . LEU A 1 92 ? -1.128 -0.027 0.867 1.00 87.69 92 LEU A C 1
ATOM 738 O O . LEU A 1 92 ? -0.235 0.352 0.116 1.00 87.69 92 LEU A O 1
ATOM 742 N N . ILE A 1 93 ? -2.399 0.342 0.690 1.00 86.56 93 ILE A N 1
ATOM 743 C CA . ILE A 1 93 ? -2.819 1.239 -0.396 1.00 86.56 93 ILE A CA 1
ATOM 744 C C . ILE A 1 93 ? -2.282 2.654 -0.168 1.00 86.56 93 ILE A C 1
ATOM 746 O O . ILE A 1 93 ? -1.729 3.245 -1.088 1.00 86.56 93 ILE A O 1
ATOM 750 N N . VAL A 1 94 ? -2.401 3.195 1.049 1.00 86.62 94 VAL A N 1
ATOM 751 C CA . VAL A 1 94 ? -1.841 4.512 1.405 1.00 86.62 94 VAL A CA 1
ATOM 752 C C . VAL A 1 94 ? -0.334 4.535 1.164 1.00 86.62 94 VAL A C 1
ATOM 754 O O . VAL A 1 94 ? 0.174 5.477 0.562 1.00 86.62 94 VAL A O 1
ATOM 757 N N . HIS A 1 95 ? 0.361 3.479 1.576 1.00 87.12 95 HIS A N 1
ATOM 758 C CA . HIS A 1 95 ? 1.788 3.301 1.357 1.00 87.12 95 HIS A CA 1
ATOM 759 C C . HIS A 1 95 ? 2.138 3.287 -0.141 1.00 87.12 95 HIS A C 1
ATOM 761 O O . HIS A 1 95 ? 3.015 4.029 -0.580 1.00 87.12 95 HIS A O 1
ATOM 767 N N . ALA A 1 96 ? 1.405 2.522 -0.955 1.00 86.94 96 ALA A N 1
ATOM 768 C CA . ALA A 1 96 ? 1.600 2.502 -2.403 1.00 86.94 96 ALA A CA 1
ATOM 769 C C . ALA A 1 96 ? 1.363 3.883 -3.044 1.00 86.94 96 ALA A C 1
ATOM 771 O O . ALA A 1 96 ? 2.156 4.314 -3.878 1.00 86.94 96 ALA A O 1
ATOM 772 N N . ILE A 1 97 ? 0.326 4.616 -2.622 1.00 84.88 97 ILE A N 1
ATOM 773 C CA . ILE A 1 97 ? 0.054 5.977 -3.112 1.00 84.88 97 ILE A CA 1
ATOM 774 C C . ILE A 1 97 ? 1.175 6.944 -2.703 1.00 84.88 97 ILE A C 1
ATOM 776 O O . ILE A 1 97 ? 1.566 7.789 -3.504 1.00 84.88 97 ILE A O 1
ATOM 780 N N . LEU A 1 98 ? 1.724 6.828 -1.490 1.00 84.94 98 LEU A N 1
ATOM 781 C CA . LEU A 1 98 ? 2.869 7.637 -1.061 1.00 84.94 98 LEU A CA 1
ATOM 782 C C . LEU A 1 98 ? 4.087 7.395 -1.964 1.00 84.94 98 LEU A C 1
ATOM 784 O O . LEU A 1 98 ? 4.724 8.358 -2.392 1.00 84.94 98 LEU A O 1
ATOM 788 N N . HIS A 1 99 ? 4.354 6.144 -2.341 1.00 83.50 99 HIS A N 1
ATOM 789 C CA . HIS A 1 99 ? 5.384 5.847 -3.336 1.00 83.50 99 HIS A CA 1
ATOM 790 C C . HIS A 1 99 ? 5.103 6.490 -4.696 1.00 83.50 99 HIS A C 1
ATOM 792 O O . HIS A 1 99 ? 5.990 7.129 -5.256 1.00 83.50 99 HIS A O 1
ATOM 798 N N . LEU A 1 100 ? 3.865 6.412 -5.192 1.00 81.62 100 LEU A N 1
ATOM 799 C CA . LEU A 1 100 ? 3.468 7.080 -6.440 1.00 81.62 100 LEU A CA 1
ATOM 800 C C . LEU A 1 100 ? 3.584 8.613 -6.355 1.00 81.62 100 LEU A C 1
ATOM 802 O O . LEU A 1 100 ? 3.890 9.275 -7.344 1.00 81.62 100 LEU A O 1
ATOM 806 N N . ALA A 1 101 ? 3.392 9.197 -5.170 1.00 80.94 101 ALA A N 1
ATOM 807 C CA . ALA A 1 101 ? 3.595 10.625 -4.932 1.00 80.94 101 ALA A CA 1
ATOM 808 C C . ALA A 1 101 ? 5.088 11.023 -4.875 1.00 80.94 101 ALA A C 1
ATOM 810 O O . ALA A 1 101 ? 5.413 12.212 -4.974 1.00 80.94 101 ALA A O 1
ATOM 811 N N . GLY A 1 102 ? 6.005 10.052 -4.813 1.00 79.31 102 GLY A N 1
ATOM 812 C CA . GLY A 1 102 ? 7.457 10.249 -4.792 1.00 79.31 102 GLY A CA 1
ATOM 813 C C . GLY A 1 102 ? 8.086 10.184 -3.401 1.00 79.31 102 GLY A C 1
ATOM 814 O O . GLY A 1 102 ? 9.251 10.545 -3.255 1.00 79.31 102 GLY A O 1
ATOM 815 N N . TYR A 1 103 ? 7.345 9.740 -2.383 1.00 82.31 103 TYR A N 1
ATOM 816 C CA . TYR A 1 103 ? 7.931 9.413 -1.085 1.00 82.31 103 TYR A CA 1
ATOM 817 C C . TYR A 1 103 ? 8.648 8.061 -1.174 1.00 82.31 103 TYR A C 1
ATOM 819 O O . TYR A 1 103 ? 8.187 7.133 -1.839 1.00 82.31 103 TYR A O 1
ATOM 827 N N . ASN A 1 104 ? 9.785 7.932 -0.500 1.00 79.06 104 ASN A N 1
ATOM 828 C CA . ASN A 1 104 ? 10.501 6.669 -0.375 1.00 79.06 104 ASN A CA 1
ATOM 829 C C . ASN A 1 104 ? 10.888 6.439 1.092 1.00 79.06 104 ASN A C 1
ATOM 831 O O . ASN A 1 104 ? 10.613 7.270 1.953 1.00 79.06 104 ASN A O 1
ATOM 835 N N . HIS A 1 105 ? 11.493 5.292 1.375 1.00 77.44 105 HIS A N 1
ATOM 836 C CA . HIS A 1 105 ? 11.986 4.944 2.705 1.00 77.44 105 HIS A CA 1
ATOM 837 C C . HIS A 1 105 ? 13.406 4.356 2.620 1.00 77.44 105 HIS A C 1
ATOM 839 O O . HIS A 1 105 ? 13.735 3.382 3.298 1.00 77.44 105 HIS A O 1
ATOM 845 N N . GLN A 1 106 ? 14.237 4.890 1.716 1.00 76.62 106 GLN A N 1
ATOM 846 C CA . GLN A 1 106 ? 15.601 4.391 1.496 1.00 76.62 106 GLN A CA 1
ATOM 847 C C . GLN A 1 106 ? 16.551 4.792 2.631 1.00 76.62 106 GLN A C 1
ATOM 849 O O . GLN A 1 106 ? 17.465 4.039 2.968 1.00 76.62 106 GLN A O 1
ATOM 854 N N . THR A 1 107 ? 16.316 5.952 3.248 1.00 80.25 107 THR A N 1
ATOM 855 C CA . THR A 1 107 ? 17.054 6.420 4.426 1.00 80.25 107 THR A CA 1
ATOM 856 C C . THR A 1 107 ? 16.177 6.373 5.675 1.00 80.25 107 THR A C 1
ATOM 858 O O . THR A 1 107 ? 14.951 6.430 5.594 1.00 80.25 107 THR A O 1
ATOM 861 N N . PHE A 1 108 ? 16.797 6.343 6.858 1.00 78.75 108 PHE A N 1
ATOM 862 C CA . PHE A 1 108 ? 16.074 6.403 8.135 1.00 78.75 108 PHE A CA 1
ATOM 863 C C . PHE A 1 108 ? 15.186 7.656 8.259 1.00 78.75 108 PHE A C 1
ATOM 865 O O . PHE A 1 108 ? 14.086 7.606 8.817 1.00 78.75 108 PHE A O 1
ATOM 872 N N . LYS A 1 109 ? 15.654 8.788 7.718 1.00 82.94 109 LYS A N 1
ATOM 873 C CA . LYS A 1 109 ? 14.909 10.050 7.712 1.00 82.94 109 LYS A CA 1
ATOM 874 C C . LYS A 1 109 ? 13.663 9.946 6.832 1.00 82.94 109 LYS A C 1
ATOM 876 O O . LYS A 1 109 ? 12.581 10.327 7.276 1.00 82.94 109 LYS A O 1
ATOM 881 N N . ASP A 1 110 ? 13.811 9.393 5.631 1.00 80.31 110 ASP A N 1
ATOM 882 C CA . ASP A 1 110 ? 12.700 9.229 4.690 1.00 80.31 110 ASP A CA 1
ATOM 883 C C . ASP A 1 110 ? 11.691 8.196 5.200 1.00 80.31 110 ASP A C 1
ATOM 885 O O . ASP A 1 110 ? 10.487 8.442 5.182 1.00 80.31 110 ASP A O 1
ATOM 889 N N . GLU A 1 111 ? 12.174 7.094 5.779 1.00 81.06 111 GLU A N 1
ATOM 890 C CA . GLU A 1 111 ? 11.338 6.081 6.425 1.00 81.06 111 GLU A CA 1
ATOM 891 C C . GLU A 1 111 ? 10.493 6.684 7.555 1.00 81.06 111 GLU A C 1
ATOM 893 O O . GLU A 1 111 ? 9.288 6.439 7.639 1.00 81.06 111 GLU A O 1
ATOM 898 N N . THR A 1 112 ? 11.105 7.509 8.408 1.00 81.62 112 THR A N 1
ATOM 899 C CA . THR A 1 112 ? 10.405 8.181 9.512 1.00 81.62 112 THR A CA 1
ATOM 900 C C . THR A 1 112 ? 9.346 9.153 8.990 1.00 81.62 112 THR A C 1
ATOM 902 O O . THR A 1 112 ? 8.215 9.165 9.484 1.00 81.62 112 THR A O 1
ATOM 905 N N . ALA A 1 113 ? 9.680 9.944 7.966 1.00 84.25 113 ALA A N 1
ATOM 906 C CA . ALA A 1 113 ? 8.749 10.884 7.349 1.00 84.25 113 ALA A CA 1
ATOM 907 C C . ALA A 1 113 ? 7.564 10.165 6.681 1.00 84.25 113 ALA A C 1
ATOM 909 O O . ALA A 1 113 ? 6.411 10.556 6.876 1.00 84.25 113 ALA A O 1
ATOM 910 N N . MET A 1 114 ? 7.832 9.086 5.941 1.00 84.19 114 MET A N 1
ATOM 911 C CA . MET A 1 114 ? 6.806 8.291 5.268 1.00 84.19 114 MET A CA 1
ATOM 912 C C . MET A 1 114 ? 5.883 7.601 6.279 1.00 84.19 114 MET A C 1
ATOM 914 O O . MET A 1 114 ? 4.665 7.701 6.144 1.00 84.19 114 MET A O 1
ATOM 918 N N . LYS A 1 115 ? 6.428 7.009 7.351 1.00 83.88 115 LYS A N 1
ATOM 919 C CA . LYS A 1 115 ? 5.639 6.421 8.451 1.00 83.88 115 LYS A CA 1
ATOM 920 C C . LYS A 1 115 ? 4.703 7.433 9.109 1.00 83.88 115 LYS A C 1
ATOM 922 O O . LYS A 1 115 ? 3.530 7.141 9.329 1.00 83.88 115 LYS A O 1
ATOM 927 N N . TYR A 1 116 ? 5.196 8.641 9.382 1.00 85.62 116 TYR A N 1
ATOM 928 C CA . TYR A 1 116 ? 4.363 9.712 9.929 1.00 85.62 116 TYR A CA 1
ATOM 929 C C . TYR A 1 116 ? 3.202 10.077 8.986 1.00 85.62 116 TYR A C 1
ATOM 931 O O . TYR A 1 116 ? 2.068 10.270 9.433 1.00 85.62 116 TYR A O 1
ATOM 939 N N . LEU A 1 117 ? 3.463 10.154 7.677 1.00 86.00 117 LEU A N 1
ATOM 940 C CA . LEU A 1 117 ? 2.433 10.442 6.678 1.00 86.00 117 LEU A CA 1
ATOM 941 C C . LEU A 1 117 ? 1.401 9.319 6.570 1.00 86.00 117 LEU A C 1
ATOM 943 O O . LEU A 1 117 ? 0.206 9.610 6.534 1.00 86.00 117 LEU A O 1
ATOM 947 N N . GLU A 1 118 ? 1.833 8.059 6.572 1.00 85.94 118 GLU A N 1
ATOM 948 C CA . GLU A 1 118 ? 0.931 6.905 6.602 1.00 85.94 118 GLU A CA 1
ATOM 949 C C . GLU A 1 118 ? -0.031 6.975 7.785 1.00 85.94 118 GLU A C 1
ATOM 951 O O . GLU A 1 118 ? -1.244 6.873 7.595 1.00 85.94 118 GLU A O 1
ATOM 956 N N . ASP A 1 119 ? 0.497 7.188 8.994 1.00 85.31 119 ASP A N 1
ATOM 957 C CA . ASP A 1 119 ? -0.301 7.240 10.216 1.00 85.31 119 ASP A CA 1
ATOM 958 C C . ASP A 1 119 ? -1.299 8.405 10.175 1.00 85.31 119 ASP A C 1
ATOM 960 O O . ASP A 1 119 ? -2.488 8.238 10.465 1.00 85.31 119 ASP A O 1
ATOM 964 N N . LYS A 1 120 ? -0.841 9.580 9.728 1.00 85.88 120 LYS A N 1
ATOM 965 C CA . LYS A 1 120 ? -1.674 10.777 9.572 1.00 85.88 120 LYS A CA 1
ATOM 966 C C . LYS A 1 120 ? -2.808 10.564 8.570 1.00 85.88 120 LYS A C 1
ATOM 968 O O . LYS A 1 120 ? -3.937 10.992 8.816 1.00 85.88 120 LYS A O 1
ATOM 973 N N . VAL A 1 121 ? -2.526 9.933 7.432 1.00 86.19 121 VAL A N 1
ATOM 974 C CA . VAL A 1 121 ? -3.518 9.685 6.377 1.00 86.19 121 VAL A CA 1
ATOM 975 C C . VAL A 1 121 ? -4.501 8.610 6.821 1.00 86.19 121 VAL A C 1
ATOM 977 O O . VAL A 1 121 ? -5.706 8.838 6.742 1.00 86.19 121 VAL A O 1
ATOM 980 N N . CYS A 1 122 ? -4.021 7.491 7.368 1.00 84.00 122 CYS A N 1
ATOM 981 C CA . CYS A 1 122 ? -4.879 6.432 7.901 1.00 84.00 122 CYS A CA 1
ATOM 982 C C . CYS A 1 122 ? -5.827 6.969 8.985 1.00 84.00 122 CYS A C 1
ATOM 984 O O . CYS A 1 122 ? -7.031 6.705 8.927 1.00 84.00 122 CYS A O 1
ATOM 986 N N . GLY A 1 123 ? -5.323 7.807 9.900 1.00 82.94 123 GLY A N 1
ATOM 987 C CA . GLY A 1 123 ? -6.139 8.473 10.918 1.00 82.94 123 GLY A CA 1
ATOM 988 C C . GLY A 1 123 ? -7.228 9.369 10.319 1.00 82.94 123 GLY A C 1
ATOM 989 O O . GLY A 1 123 ? -8.395 9.261 10.691 1.00 82.94 123 GLY A O 1
ATOM 990 N N . LYS A 1 124 ? -6.897 10.195 9.315 1.00 83.50 124 LYS A N 1
ATOM 991 C CA . LYS A 1 124 ? -7.877 11.052 8.610 1.00 83.50 124 LYS A CA 1
ATOM 992 C C . LYS A 1 124 ? -8.954 10.274 7.851 1.00 83.50 124 LYS A C 1
ATOM 994 O O . LYS A 1 124 ? -10.042 10.799 7.617 1.00 83.50 124 LYS A O 1
ATOM 999 N N . LEU A 1 125 ? -8.657 9.044 7.446 1.00 80.00 125 LEU A N 1
ATOM 1000 C CA . LEU A 1 125 ? -9.600 8.146 6.781 1.00 80.00 125 LEU A CA 1
ATOM 1001 C C . LEU A 1 125 ? -10.475 7.352 7.775 1.00 80.00 125 LEU A C 1
ATOM 1003 O O . LEU A 1 125 ? -11.310 6.536 7.357 1.00 80.00 125 LEU A O 1
ATOM 1007 N N . GLY A 1 126 ? -10.318 7.617 9.077 1.00 73.62 126 GLY A N 1
ATOM 1008 C CA . GLY A 1 126 ? -11.086 6.999 10.153 1.00 73.62 126 GLY A CA 1
ATOM 1009 C C . GLY A 1 126 ? -10.638 5.577 10.473 1.00 73.62 126 GLY A C 1
ATOM 1010 O O . GLY A 1 126 ? -11.458 4.768 10.901 1.00 73.62 126 GLY A O 1
ATOM 1011 N N . PHE A 1 127 ? -9.373 5.240 10.214 1.00 68.81 127 PHE A N 1
ATOM 1012 C CA . PHE A 1 127 ? -8.822 3.939 10.572 1.00 68.81 127 PHE A CA 1
ATOM 1013 C C . PHE A 1 127 ? -8.011 4.052 11.856 1.00 68.81 127 PHE A C 1
ATOM 1015 O O . PHE A 1 127 ? -7.016 4.774 11.917 1.00 68.81 127 PHE A O 1
ATOM 1022 N N . SER A 1 128 ? -8.440 3.315 12.882 1.00 59.03 128 SER A N 1
ATOM 1023 C CA . SER A 1 128 ? -7.636 3.132 14.085 1.00 59.03 128 SER A CA 1
ATOM 1024 C C . SER A 1 128 ? -6.486 2.184 13.769 1.00 59.03 128 SER A C 1
ATOM 1026 O O . SER A 1 128 ? -6.700 1.020 13.429 1.00 59.03 128 SER A O 1
ATOM 1028 N N . LEU A 1 129 ? -5.258 2.674 13.901 1.00 60.38 129 LEU A N 1
ATOM 1029 C CA . LEU A 1 129 ? -4.044 1.865 13.804 1.00 60.38 129 LEU A CA 1
ATOM 1030 C C . LEU A 1 129 ? -3.745 1.102 15.103 1.00 60.38 129 LEU A C 1
ATOM 1032 O O . LEU A 1 129 ? -2.605 0.706 15.328 1.00 60.38 129 LEU A O 1
ATOM 1036 N N . SER A 1 130 ? -4.749 0.891 15.961 1.00 48.41 130 SER A N 1
ATOM 1037 C CA . SER A 1 130 ? -4.635 0.097 17.184 1.00 48.41 130 SER A CA 1
ATOM 1038 C C . SER A 1 130 ? -4.423 -1.388 16.857 1.00 48.41 130 SER A C 1
ATOM 1040 O O . SER A 1 130 ? -5.349 -2.191 16.933 1.00 48.41 130 SER A O 1
ATOM 1042 N N . GLY A 1 131 ? -3.206 -1.740 16.451 1.00 47.72 131 GLY A N 1
ATOM 1043 C CA . GLY A 1 131 ? -2.607 -3.037 16.743 1.00 47.72 131 GLY A CA 1
ATOM 1044 C C . GLY A 1 131 ? -1.897 -2.936 18.093 1.00 47.72 131 GLY A C 1
ATOM 1045 O O . GLY A 1 131 ? -1.423 -1.860 18.471 1.00 47.72 131 GLY A O 1
ATOM 1046 N N . ASN A 1 132 ? -1.854 -4.027 18.852 1.00 39.78 132 ASN A N 1
ATOM 1047 C CA . ASN A 1 132 ? -1.101 -4.079 20.103 1.00 39.78 132 ASN A CA 1
ATOM 1048 C C . ASN A 1 132 ? 0.379 -3.739 19.829 1.00 39.78 132 ASN A C 1
ATOM 1050 O O . ASN A 1 132 ? 1.087 -4.504 19.185 1.00 39.78 132 ASN A O 1
ATOM 1054 N N . SER A 1 133 ? 0.831 -2.598 20.358 1.00 40.31 133 SER A N 1
ATOM 1055 C CA . SER A 1 133 ? 2.196 -2.052 20.289 1.00 40.31 133 SER A CA 1
ATOM 1056 C C . SER A 1 133 ? 2.670 -1.485 18.936 1.00 40.31 133 SER A C 1
ATOM 1058 O O . SER A 1 133 ? 2.759 -2.165 17.916 1.00 40.31 133 SER A O 1
ATOM 1060 N N . LYS A 1 134 ? 3.157 -0.233 18.981 1.00 47.22 134 LYS A N 1
ATOM 1061 C CA . LYS A 1 134 ? 3.928 0.449 17.919 1.00 47.22 134 LYS A CA 1
ATOM 1062 C C . LYS A 1 134 ? 5.199 -0.316 17.484 1.00 47.22 134 LYS A C 1
ATOM 1064 O O . LYS A 1 134 ? 5.818 0.067 16.496 1.00 47.22 134 LYS A O 1
ATOM 1069 N N . SER A 1 135 ? 5.587 -1.382 18.194 1.00 41.38 135 SER A N 1
ATOM 1070 C CA . SER A 1 135 ? 6.777 -2.204 17.925 1.00 41.38 135 SER A CA 1
ATOM 1071 C C . SER A 1 135 ? 6.576 -3.354 16.925 1.00 41.38 135 SER A C 1
ATOM 1073 O O . SER A 1 135 ? 7.547 -4.049 16.636 1.00 41.38 135 SER A O 1
ATOM 1075 N N . GLN A 1 136 ? 5.363 -3.583 16.400 1.00 46.12 136 GLN A N 1
ATOM 1076 C CA . GLN A 1 136 ? 5.079 -4.713 15.493 1.00 46.12 136 GLN A CA 1
ATOM 1077 C C . GLN A 1 136 ? 4.829 -4.331 14.027 1.00 46.12 136 GLN A C 1
ATOM 1079 O O . GLN A 1 136 ? 4.542 -5.206 13.210 1.00 46.12 136 GLN A O 1
ATOM 1084 N N . ILE A 1 137 ? 4.961 -3.050 13.659 1.00 54.31 137 ILE A N 1
ATOM 1085 C CA . ILE A 1 137 ? 4.854 -2.640 12.252 1.00 54.31 137 ILE A CA 1
ATOM 1086 C C . ILE A 1 137 ? 6.094 -3.169 11.509 1.00 54.31 137 ILE A C 1
ATOM 1088 O O . ILE A 1 137 ? 7.215 -2.793 11.865 1.00 54.31 137 ILE A O 1
ATOM 1092 N N . PRO A 1 138 ? 5.931 -4.030 10.490 1.00 55.34 138 PRO A N 1
ATOM 1093 C CA . PRO A 1 138 ? 7.050 -4.575 9.734 1.00 55.34 138 PRO A CA 1
ATOM 1094 C C . PRO A 1 138 ? 7.850 -3.454 9.091 1.00 55.34 138 PRO A C 1
ATOM 1096 O O . PRO A 1 138 ? 7.291 -2.456 8.636 1.00 55.34 138 PRO A O 1
ATOM 1099 N N . ASN A 1 139 ? 9.161 -3.644 8.982 1.00 53.28 139 ASN A N 1
ATOM 1100 C CA . ASN A 1 139 ? 9.942 -2.811 8.086 1.00 53.28 139 ASN A CA 1
ATOM 1101 C C . ASN A 1 139 ? 9.441 -3.055 6.647 1.00 53.28 139 ASN A C 1
ATOM 1103 O O . ASN A 1 139 ? 9.481 -4.190 6.166 1.00 53.28 139 ASN A O 1
ATOM 1107 N N . TYR A 1 140 ? 8.976 -1.999 5.972 1.00 55.16 140 TYR A N 1
ATOM 1108 C CA . TYR A 1 140 ? 8.390 -2.033 4.625 1.00 55.16 140 TYR A CA 1
ATOM 1109 C C . TYR A 1 140 ? 9.352 -2.442 3.509 1.00 55.16 140 TYR A C 1
ATOM 1111 O O . TYR A 1 140 ? 8.970 -2.407 2.347 1.00 55.16 140 TYR A O 1
ATOM 1119 N N . LYS A 1 141 ? 10.557 -2.929 3.832 1.00 49.56 141 LYS A N 1
ATOM 1120 C CA . LYS A 1 141 ? 11.535 -3.525 2.901 1.00 49.56 141 LYS A CA 1
ATOM 1121 C C . LYS A 1 141 ? 10.954 -4.508 1.867 1.00 49.56 141 LYS A C 1
ATOM 1123 O O . LYS A 1 141 ? 11.647 -4.852 0.915 1.00 49.56 141 LYS A O 1
ATOM 1128 N N . GLN A 1 142 ? 9.726 -5.000 2.038 1.00 47.84 142 GLN A N 1
ATOM 1129 C CA . GLN A 1 142 ? 9.064 -5.913 1.105 1.00 47.84 142 GLN A CA 1
ATOM 1130 C C . GLN A 1 142 ? 8.133 -5.234 0.087 1.00 47.84 142 GLN A C 1
ATOM 1132 O O . GLN A 1 142 ? 7.829 -5.863 -0.928 1.00 47.84 142 GLN A O 1
ATOM 1137 N N . ILE A 1 143 ? 7.745 -3.972 0.287 1.00 52.25 143 ILE A N 1
ATOM 1138 C CA . ILE A 1 143 ? 6.951 -3.194 -0.667 1.00 52.25 143 ILE A CA 1
ATOM 1139 C C . ILE A 1 143 ? 7.938 -2.381 -1.498 1.00 52.25 143 ILE A C 1
ATOM 1141 O O . ILE A 1 143 ? 8.448 -1.366 -1.048 1.00 52.25 143 ILE A O 1
ATOM 1145 N N . LEU A 1 144 ? 8.303 -2.882 -2.676 1.00 53.94 144 LEU A N 1
ATOM 1146 C CA . LEU A 1 144 ? 9.265 -2.196 -3.535 1.00 53.94 144 LEU A CA 1
ATOM 1147 C C . LEU A 1 144 ? 8.680 -2.033 -4.930 1.00 53.94 144 LEU A C 1
ATOM 114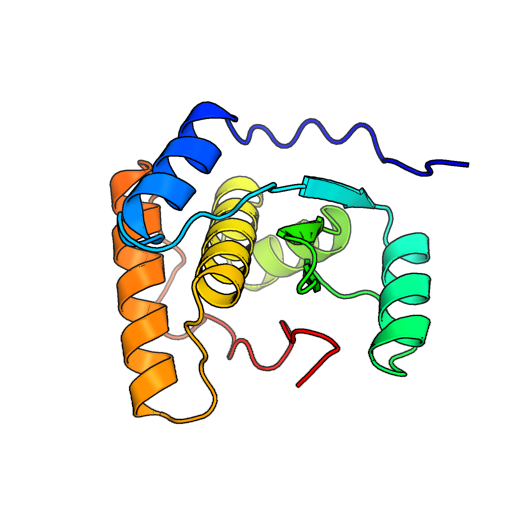9 O O . LEU A 1 144 ? 8.189 -2.995 -5.530 1.00 53.94 144 LEU A O 1
ATOM 1153 N N . ASN A 1 145 ? 8.748 -0.787 -5.395 1.00 52.44 145 ASN A N 1
ATOM 1154 C CA . ASN A 1 145 ? 8.588 -0.391 -6.782 1.00 52.44 145 ASN A CA 1
ATOM 1155 C C . ASN A 1 145 ? 9.598 -1.197 -7.623 1.00 52.4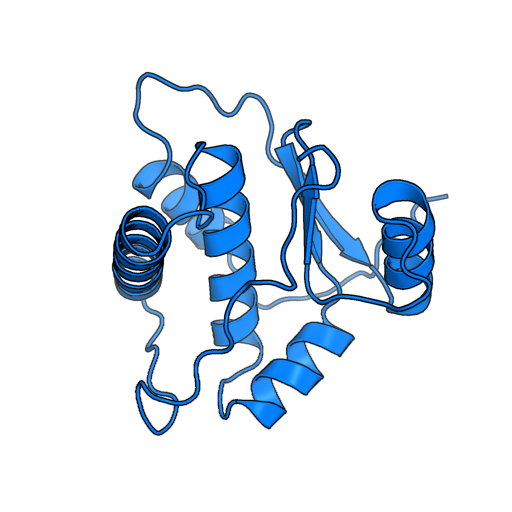4 145 ASN A C 1
ATOM 1157 O O . ASN A 1 145 ? 10.784 -1.174 -7.302 1.00 52.44 145 ASN A O 1
ATOM 1161 N N . PRO A 1 146 ? 9.171 -1.934 -8.659 1.00 45.72 146 PRO A N 1
ATOM 1162 C CA . PRO A 1 146 ? 10.072 -2.762 -9.455 1.00 45.72 146 PRO A CA 1
ATOM 1163 C C . PRO A 1 146 ? 11.083 -1.973 -10.301 1.00 45.72 146 PRO A C 1
ATOM 1165 O O . PRO A 1 146 ? 11.956 -2.591 -10.905 1.00 45.72 146 PRO A O 1
ATOM 1168 N N . ASN A 1 147 ? 10.975 -0.641 -10.340 1.00 42.72 147 ASN A N 1
ATOM 1169 C CA . ASN A 1 147 ? 11.845 0.242 -11.115 1.00 42.72 147 ASN A CA 1
ATOM 1170 C C . ASN A 1 147 ? 12.906 0.987 -10.269 1.00 42.72 147 ASN A C 1
ATOM 1172 O O . ASN A 1 147 ? 13.562 1.880 -10.801 1.00 42.72 147 ASN A O 1
ATOM 1176 N N . PHE A 1 148 ? 13.110 0.624 -8.991 1.00 41.84 148 PHE A N 1
ATOM 1177 C CA . PHE A 1 148 ? 14.201 1.146 -8.144 1.00 41.84 148 PHE A CA 1
ATOM 1178 C C . PHE A 1 148 ? 15.005 0.039 -7.459 1.00 41.84 148 PHE A C 1
ATOM 1180 O O . PHE A 1 148 ? 14.383 -0.867 -6.857 1.00 41.84 148 PHE A O 1
#

Organism: NCBI:txid2750080

Foldseek 3Di:
DQQFPPDPLVDDPVLLVLLLVLQAPPPDDPPDAAETEHAFCVQLVVCCVLVVHNGHDQWEAELNNYIYGHLVNLCVVCVVQQHHSNLSVSLSSSLSSNVNSPQDPPDVVSVVVSVVSSVVSSVVSVHDPPDPDPPRDDDVPRHDHSVD

Radius of gyration: 14.48 Å; Cα contacts (8 Å, |Δi|>4): 215; chains: 1; bounding box: 32×38×40 Å

Nearest PDB structures (foldseek):
  1xm5-assembly1_A  TM=8.584E-01  e=1.711E-07  Escherichia coli
  7y7o-assembly1_A  TM=8.002E-01  e=1.279E-07  Staphylococcus aureus subsp. aureus Mu50
  1oz9-assembly1_A  TM=8.225E-01  e=1.065E-05  Aquifex aeolicus
  3cmn-assembly1_A  TM=6.037E-01  e=1.203E+00  Chloroflexus aurantiacus J-10-fl

pLDDT: mean 76.07, std 15.98, range [36.59, 95.12]

Sequence (148 aa):
MRDVCLYHSGIDKNKILRAVSLVVPKNKAIREFGLIFVSPKKMAEFNLKYRRLNKPTNVLSFETGDVVVCPAVAAEEAKRYGFTQKNWMTRLIVHAILHLAGYNHQTFKDETAMKYLEDKVCGKLGFSLSGNSKSQIPNYKQILNPNF

InterPro domains:
  IPR002036 Endoribonuclease YbeY [MF_00009] (1-129)
  IPR002036 Endoribonuclease YbeY [PF02130] (23-125)
  IPR002036 Endoribonuclease YbeY [PTHR46986] (29-136)
  IPR002036 Endoribonuclease YbeY [TIGR00043] (13-127)
  IPR020549 Endoribonuclease YbeY, conserved site [PS01306] (95-105)
  IPR023091 Metalloprotease catalytic domain superfamily, predicted [G3DSA:3.40.390.30] (6-131)

Mean predicted aligned error: 8.11 Å

Secondary structure (DSSP, 8-state):
------------HHHHHHHHHHHS-TTS-----EEEE--HHHHHHHHHHHHS--S--SEEE-TTSEEEE-HHHHHHHHHHTT--HHHHHHHHHHHHHHHHHT---SSHHHHHHHHHHHHHHHHHTT-----S-TT-PPPSTT---TT-

Solvent-accessible surface area (backbone atoms only — not comparable to full-atom values): 8608 Å² total; per-residue (Å²): 140,78,81,59,48,9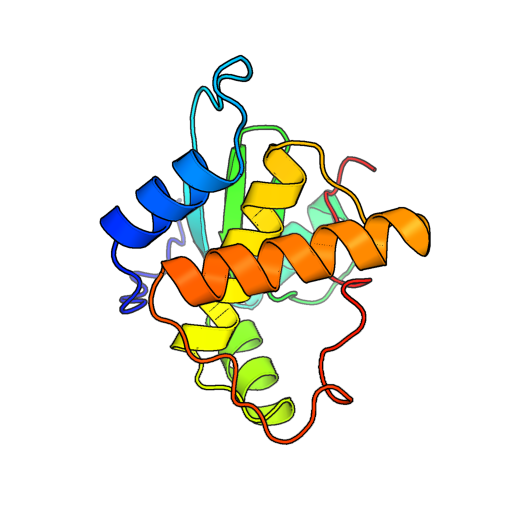1,67,85,66,86,72,54,65,68,53,51,54,49,46,50,66,73,65,38,56,96,90,56,81,79,87,52,78,44,83,44,42,31,47,60,69,59,31,16,53,48,31,28,75,52,66,71,35,91,45,57,54,44,50,41,37,44,97,82,36,38,33,41,32,13,63,68,52,32,38,55,48,10,60,73,49,55,36,54,45,60,54,40,49,49,48,53,50,51,48,43,49,38,43,74,59,68,51,57,60,89,46,75,68,37,34,51,53,46,53,52,49,46,53,54,49,40,46,75,68,73,42,79,82,79,31,85,58,93,85,54,72,73,78,61,88,75,64,52,48,62,89,115